Protein AF-A0A7C4N919-F1 (afdb_monomer_lite)

Radius of gyration: 18.96 Å; chains: 1; bounding box: 38×38×53 Å

Structure (mmCIF, N/CA/C/O backbone):
data_AF-A0A7C4N919-F1
#
_entry.id   AF-A0A7C4N919-F1
#
loop_
_atom_site.group_PDB
_atom_site.id
_atom_site.type_symbol
_atom_site.label_atom_id
_atom_site.label_alt_id
_atom_site.label_comp_id
_atom_site.label_asym_id
_atom_site.label_entity_id
_atom_site.label_seq_id
_atom_site.pdbx_PDB_ins_code
_atom_site.Cartn_x
_atom_site.Cartn_y
_atom_site.Cartn_z
_atom_site.occupancy
_atom_site.B_iso_or_equiv
_atom_site.auth_seq_id
_atom_site.auth_comp_id
_atom_site.auth_asym_id
_atom_site.auth_atom_id
_atom_site.pdbx_PDB_model_num
ATOM 1 N N . MET A 1 1 ? -21.838 -1.167 17.873 1.00 73.44 1 MET A N 1
ATOM 2 C CA . MET A 1 1 ? -20.651 -1.939 18.312 1.00 73.44 1 MET A CA 1
ATOM 3 C C . MET A 1 1 ? -20.702 -3.402 17.882 1.00 73.44 1 MET A C 1
ATOM 5 O O . MET A 1 1 ? -19.806 -3.805 17.159 1.00 73.44 1 MET A O 1
ATOM 9 N N . TYR A 1 2 ? -21.709 -4.205 18.263 1.00 83.06 2 TYR A N 1
ATOM 10 C CA . TYR A 1 2 ? -21.805 -5.602 17.783 1.00 83.06 2 TYR A CA 1
ATOM 11 C C . TYR A 1 2 ? -22.033 -5.708 16.268 1.00 83.06 2 TYR A C 1
ATOM 13 O O . TYR A 1 2 ? -21.411 -6.536 15.612 1.00 83.06 2 TYR A O 1
ATOM 21 N N . THR A 1 3 ? -22.864 -4.830 15.704 1.00 91.88 3 THR A N 1
ATOM 22 C CA . THR A 1 3 ? -23.072 -4.712 14.252 1.00 91.88 3 THR A CA 1
ATOM 23 C C . THR A 1 3 ? -21.795 -4.302 13.521 1.00 91.88 3 THR A C 1
ATOM 25 O O . THR A 1 3 ? -21.454 -4.911 12.516 1.00 91.88 3 THR A O 1
ATOM 28 N N . ASP A 1 4 ? -21.047 -3.336 14.064 1.00 87.81 4 ASP A N 1
ATOM 29 C CA . ASP A 1 4 ? -19.774 -2.876 13.488 1.00 87.81 4 ASP A CA 1
ATOM 30 C C . ASP A 1 4 ? -18.716 -3.987 13.514 1.00 87.81 4 ASP A C 1
ATOM 32 O O . ASP A 1 4 ? -17.976 -4.171 12.551 1.00 87.81 4 ASP A O 1
ATOM 36 N N . ALA A 1 5 ? -18.664 -4.757 14.608 1.00 88.38 5 ALA A N 1
ATOM 37 C CA . ALA A 1 5 ? -17.774 -5.905 14.734 1.00 88.38 5 ALA A CA 1
ATOM 38 C C . ALA A 1 5 ? -18.130 -7.000 13.720 1.00 88.38 5 ALA A C 1
ATOM 40 O O . ALA A 1 5 ? -17.245 -7.498 13.029 1.00 88.38 5 ALA A O 1
ATOM 41 N N . LEU A 1 6 ? -19.421 -7.322 13.581 1.00 94.62 6 LEU A N 1
ATOM 42 C CA . LEU A 1 6 ? -19.905 -8.282 12.592 1.00 94.62 6 LEU A CA 1
ATOM 43 C C . LEU A 1 6 ? -19.579 -7.830 11.163 1.00 94.62 6 LEU A C 1
ATOM 45 O O . LEU A 1 6 ? -19.036 -8.612 10.385 1.00 94.62 6 LEU A O 1
ATOM 49 N N . GLN A 1 7 ? -19.859 -6.567 10.830 1.00 95.00 7 GLN A N 1
ATOM 50 C CA . GLN A 1 7 ? -19.549 -5.994 9.522 1.00 95.00 7 GLN A CA 1
ATOM 51 C C . GLN A 1 7 ? -18.047 -6.067 9.232 1.00 95.00 7 GLN A C 1
ATOM 53 O O . GLN A 1 7 ? -17.654 -6.537 8.167 1.00 95.00 7 GLN A O 1
ATOM 58 N N . GLY A 1 8 ? -17.206 -5.671 10.192 1.00 93.06 8 GLY A N 1
ATOM 59 C CA . GLY A 1 8 ? -15.755 -5.778 10.069 1.00 93.06 8 GLY A CA 1
ATOM 60 C C . GLY A 1 8 ? -15.302 -7.220 9.832 1.00 93.06 8 GLY A C 1
ATOM 61 O O . GLY A 1 8 ? -14.521 -7.473 8.919 1.00 93.06 8 GLY A O 1
ATOM 62 N N . SER A 1 9 ? -15.827 -8.189 10.585 1.00 94.44 9 SER A N 1
ATOM 63 C CA . SER A 1 9 ? -15.498 -9.604 10.383 1.00 94.44 9 SER A CA 1
ATOM 64 C C . SER A 1 9 ? -15.896 -10.106 8.994 1.00 94.44 9 SER A C 1
ATOM 66 O O . SER A 1 9 ? -15.083 -10.748 8.332 1.00 94.44 9 SER A O 1
ATOM 68 N N . ILE A 1 10 ? -17.102 -9.781 8.519 1.00 96.75 10 ILE A N 1
ATOM 69 C CA . ILE A 1 10 ? -17.558 -10.157 7.172 1.00 96.75 10 ILE A CA 1
ATOM 70 C C . ILE A 1 10 ? -16.635 -9.556 6.108 1.00 96.75 10 ILE A C 1
ATOM 72 O O . ILE A 1 10 ? -16.207 -10.268 5.203 1.00 96.75 10 ILE A O 1
ATOM 76 N N . MET A 1 11 ? -16.282 -8.274 6.240 1.00 96.75 11 MET A N 1
ATOM 77 C CA . MET A 1 11 ? -15.350 -7.608 5.327 1.00 96.75 11 MET A CA 1
ATOM 78 C C . MET A 1 11 ? -13.985 -8.301 5.313 1.00 96.75 11 MET A C 1
ATOM 80 O O . MET A 1 11 ? -13.460 -8.585 4.242 1.00 96.75 11 MET A O 1
ATOM 84 N N . PHE A 1 12 ? -13.438 -8.632 6.484 1.00 96.75 12 PHE A N 1
ATOM 85 C CA . PHE A 1 12 ? -12.151 -9.314 6.597 1.00 96.75 12 PHE A CA 1
ATOM 86 C C . PHE A 1 12 ? -12.150 -10.664 5.872 1.00 96.75 12 PHE A C 1
ATOM 88 O O . PHE A 1 12 ? -11.257 -10.935 5.071 1.00 96.75 12 PHE A O 1
ATOM 95 N N . PHE A 1 13 ? -13.163 -11.502 6.116 1.00 97.31 13 PHE A N 1
ATOM 96 C CA . PHE A 1 13 ? -13.276 -12.792 5.436 1.00 97.31 13 PHE A CA 1
ATOM 97 C C . PHE A 1 13 ? -13.532 -12.632 3.937 1.00 97.31 13 PHE A C 1
ATOM 99 O O . PHE A 1 13 ? -12.972 -13.390 3.151 1.00 97.31 13 PHE A O 1
ATOM 106 N N . GLY A 1 14 ? -14.311 -11.626 3.533 1.00 96.88 14 GLY A N 1
ATOM 107 C CA . GLY A 1 14 ? -14.513 -11.286 2.127 1.00 96.88 14 GLY A CA 1
ATOM 108 C C . GLY A 1 14 ? -13.195 -10.972 1.418 1.00 96.88 14 GLY A C 1
ATOM 109 O O . GLY A 1 14 ? -12.907 -11.564 0.379 1.00 96.88 14 GLY A O 1
ATOM 110 N N . MET A 1 15 ? -12.356 -10.118 2.013 1.00 97.25 15 MET A N 1
ATOM 111 C CA . MET A 1 15 ? -11.035 -9.794 1.463 1.00 97.25 15 MET A CA 1
ATOM 112 C C . MET A 1 15 ? -10.104 -11.007 1.456 1.00 97.25 15 MET A C 1
ATOM 114 O O . MET A 1 15 ? -9.432 -11.254 0.461 1.00 97.25 15 MET A O 1
ATOM 118 N N . LEU A 1 16 ? -10.106 -11.819 2.514 1.00 97.06 16 LEU A N 1
ATOM 119 C CA . LEU A 1 16 ? -9.300 -13.038 2.561 1.00 97.06 16 LEU A CA 1
ATOM 120 C C . LEU A 1 16 ? -9.683 -14.021 1.443 1.00 97.06 16 LEU A C 1
ATOM 122 O O . LEU A 1 16 ? -8.810 -14.549 0.754 1.00 97.06 16 LEU A O 1
ATOM 126 N N . ILE A 1 17 ? -10.983 -14.252 1.239 1.00 97.31 17 ILE A N 1
ATOM 127 C CA . ILE A 1 17 ? -11.488 -15.117 0.167 1.00 97.31 17 ILE A CA 1
ATOM 128 C C . ILE A 1 17 ? -11.110 -14.535 -1.196 1.00 97.31 17 ILE A C 1
ATOM 130 O O . ILE A 1 17 ? -10.632 -15.274 -2.057 1.00 97.31 17 ILE A O 1
ATOM 134 N N . LEU A 1 18 ? -11.276 -13.226 -1.397 1.00 96.56 18 LEU A N 1
ATOM 135 C CA . LEU A 1 18 ? -10.893 -12.553 -2.637 1.00 96.56 18 LEU A CA 1
ATOM 136 C C . LEU A 1 18 ? -9.399 -12.731 -2.935 1.00 96.56 18 LEU A C 1
ATOM 138 O O . LEU A 1 18 ? -9.044 -13.114 -4.048 1.00 96.56 18 LEU A O 1
ATOM 142 N N . LEU A 1 19 ? -8.531 -12.526 -1.944 1.00 96.25 19 LEU A N 1
ATOM 143 C CA . LEU A 1 19 ? -7.085 -12.681 -2.089 1.00 96.25 19 LEU A CA 1
ATOM 144 C C . LEU A 1 19 ? -6.711 -14.112 -2.496 1.00 96.25 19 LEU A C 1
ATOM 146 O O . LEU A 1 19 ? -5.997 -14.324 -3.477 1.00 96.25 19 LEU A O 1
ATOM 150 N N . VAL A 1 20 ? -7.227 -15.102 -1.762 1.00 96.75 20 VAL A N 1
ATOM 151 C CA . VAL A 1 20 ? -6.940 -16.521 -2.014 1.00 96.75 20 VAL A CA 1
ATOM 152 C C . VAL A 1 20 ? -7.457 -16.939 -3.387 1.00 96.75 20 VAL A C 1
ATOM 154 O O . VAL A 1 20 ? -6.718 -17.528 -4.173 1.00 96.75 20 VAL A O 1
ATOM 157 N N . THR A 1 21 ? -8.711 -16.617 -3.706 1.00 96.69 21 THR A N 1
ATOM 158 C CA . THR A 1 21 ? -9.315 -16.993 -4.991 1.00 96.69 21 THR A CA 1
ATOM 159 C C . THR A 1 21 ? -8.629 -16.318 -6.172 1.00 96.69 21 THR A C 1
ATOM 161 O O . THR A 1 21 ? -8.465 -16.961 -7.209 1.00 96.69 21 THR A O 1
ATOM 164 N N . SER A 1 22 ? -8.174 -15.073 -6.018 1.00 95.44 22 SER A N 1
ATOM 165 C CA . SER A 1 22 ? -7.409 -14.371 -7.049 1.00 95.44 22 SER A CA 1
ATOM 166 C C . SER A 1 22 ? -6.116 -15.112 -7.349 1.00 95.44 22 SER A C 1
ATOM 168 O O . SER A 1 22 ? -5.915 -15.511 -8.493 1.00 95.44 22 SER A O 1
ATOM 170 N N . TYR A 1 23 ? -5.305 -15.418 -6.329 1.00 95.88 23 TYR A N 1
ATOM 171 C CA . TYR A 1 23 ? -4.069 -16.180 -6.525 1.00 95.88 23 TYR A CA 1
ATOM 172 C C . TYR A 1 23 ? -4.308 -17.571 -7.105 1.00 95.88 23 TYR A C 1
ATOM 174 O O . TYR A 1 23 ? -3.557 -17.989 -7.979 1.00 95.88 23 TYR A O 1
ATOM 182 N N . VAL A 1 24 ? -5.353 -18.281 -6.673 1.00 95.69 24 VAL A N 1
ATOM 183 C CA . VAL A 1 24 ? -5.699 -19.590 -7.247 1.00 95.69 24 VAL A CA 1
ATOM 184 C C . VAL A 1 24 ? -6.013 -19.466 -8.741 1.00 95.69 24 VAL A C 1
ATOM 186 O O . VAL A 1 24 ? -5.513 -20.263 -9.532 1.00 95.69 24 VAL A O 1
ATOM 189 N N . LYS A 1 25 ? -6.781 -18.449 -9.152 1.00 93.75 25 LYS A N 1
ATOM 190 C CA . LYS A 1 25 ? -7.149 -18.233 -10.562 1.00 93.75 25 LYS A CA 1
ATOM 191 C C . LYS A 1 25 ? -5.960 -17.901 -11.461 1.00 93.75 25 LYS A C 1
ATOM 193 O O . LYS A 1 25 ? -5.973 -18.292 -12.623 1.00 93.75 25 LYS A O 1
ATOM 198 N N . VAL A 1 26 ? -4.944 -17.212 -10.942 1.00 91.81 26 VAL A N 1
ATOM 199 C CA . VAL A 1 26 ? -3.734 -16.849 -11.705 1.00 91.81 26 VAL A CA 1
ATOM 200 C C . VAL A 1 26 ? -2.586 -17.859 -11.552 1.00 91.81 26 VAL A C 1
ATOM 202 O O . VAL A 1 26 ? -1.470 -17.603 -11.995 1.00 91.81 26 VAL A O 1
ATOM 205 N N . GLY A 1 27 ? -2.851 -19.027 -10.955 1.00 92.00 27 GLY A N 1
ATOM 206 C CA . GLY A 1 27 ? -1.904 -20.145 -10.889 1.00 92.00 27 GLY A CA 1
ATOM 207 C C . GLY A 1 27 ? -0.962 -20.142 -9.682 1.00 92.00 27 GLY A C 1
ATOM 208 O O . GLY A 1 27 ? 0.027 -20.876 -9.693 1.00 92.00 27 GLY A O 1
ATOM 209 N N . GLY A 1 28 ? -1.234 -19.334 -8.655 1.00 93.62 28 GLY A N 1
ATOM 210 C CA . GLY A 1 28 ? -0.463 -19.227 -7.413 1.00 93.62 28 GLY A CA 1
ATOM 211 C C . GLY A 1 28 ? 0.324 -17.920 -7.269 1.00 93.62 28 GLY A C 1
ATOM 212 O O . GLY A 1 28 ? 0.375 -17.091 -8.168 1.00 93.62 28 GLY A O 1
ATOM 213 N N . ILE A 1 29 ? 0.957 -17.720 -6.108 1.00 93.44 29 ILE A N 1
ATOM 214 C CA . ILE A 1 29 ? 1.670 -16.468 -5.787 1.00 93.44 29 ILE A CA 1
ATOM 215 C C . ILE A 1 29 ? 2.899 -16.282 -6.688 1.00 93.44 29 ILE A C 1
ATOM 217 O O . ILE A 1 29 ? 3.083 -15.217 -7.268 1.00 93.44 29 ILE A O 1
ATOM 221 N N . SER A 1 30 ? 3.750 -17.303 -6.817 1.00 93.25 30 SER A N 1
ATOM 222 C CA . SER A 1 30 ? 5.014 -17.179 -7.559 1.00 93.25 30 SER A CA 1
ATOM 223 C C . SER A 1 30 ? 4.795 -16.990 -9.064 1.00 93.25 30 SER A C 1
ATOM 225 O O . SER A 1 30 ? 5.377 -16.088 -9.662 1.00 93.25 30 SER A O 1
ATOM 227 N N . SER A 1 31 ? 3.917 -17.795 -9.661 1.00 93.44 31 SER A N 1
ATOM 228 C CA . SER A 1 31 ? 3.538 -17.708 -11.076 1.00 93.44 31 SER A CA 1
ATOM 229 C C . SER A 1 31 ? 2.877 -16.370 -11.408 1.00 93.44 31 SER A C 1
ATOM 231 O O . SER A 1 31 ? 3.263 -15.757 -12.398 1.00 93.44 31 SER A O 1
ATOM 233 N N . ALA A 1 32 ? 1.976 -15.870 -10.555 1.00 92.31 32 ALA A N 1
ATOM 234 C CA . ALA A 1 32 ? 1.339 -14.566 -10.737 1.00 92.31 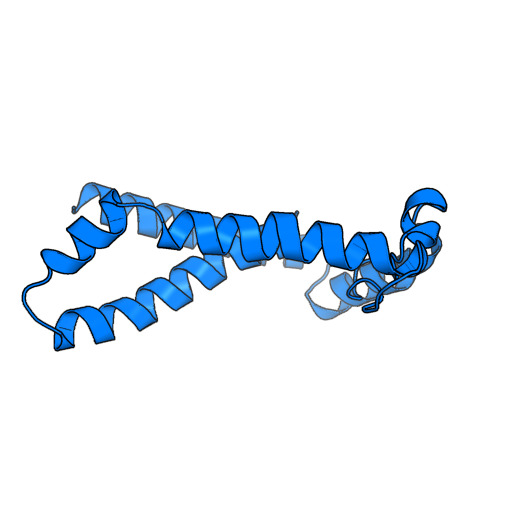32 ALA A CA 1
ATOM 235 C C . ALA A 1 32 ? 2.353 -13.420 -10.812 1.00 92.31 32 ALA A C 1
ATOM 237 O O . ALA A 1 32 ? 2.346 -12.642 -11.762 1.00 92.31 32 ALA A O 1
ATOM 238 N N . HIS A 1 33 ? 3.254 -13.325 -9.828 1.00 92.44 33 HIS A N 1
ATOM 239 C CA . HIS A 1 33 ? 4.236 -12.237 -9.788 1.00 92.44 33 HIS A CA 1
ATOM 240 C C . HIS A 1 33 ? 5.291 -12.377 -10.883 1.00 92.44 33 HIS A C 1
ATOM 242 O O . HIS A 1 33 ? 5.781 -11.370 -11.395 1.00 92.44 33 HIS A O 1
ATOM 248 N N . ARG A 1 34 ? 5.629 -13.610 -11.276 1.00 93.94 34 ARG A N 1
ATOM 249 C CA . ARG A 1 34 ? 6.508 -13.848 -12.418 1.00 93.94 34 ARG A CA 1
ATOM 250 C C . ARG A 1 34 ? 5.853 -13.375 -13.716 1.00 93.94 34 ARG A C 1
ATOM 252 O O . ARG A 1 34 ? 6.477 -12.604 -14.434 1.00 93.94 34 ARG A O 1
ATOM 259 N N . ALA A 1 35 ? 4.598 -13.748 -13.960 1.00 92.62 35 ALA A N 1
ATOM 260 C CA . ALA A 1 35 ? 3.845 -13.289 -15.124 1.00 92.62 35 ALA A CA 1
ATOM 261 C C . ALA A 1 35 ? 3.731 -11.754 -15.156 1.00 92.62 35 ALA A C 1
ATOM 263 O O . ALA A 1 35 ? 3.993 -11.142 -16.183 1.00 92.62 35 ALA A O 1
ATOM 264 N N . LEU A 1 36 ? 3.442 -11.114 -14.016 1.00 91.62 36 LEU A N 1
ATOM 265 C CA . LEU A 1 36 ? 3.433 -9.648 -13.887 1.00 91.62 36 LEU A CA 1
ATOM 266 C C . LEU A 1 36 ? 4.797 -9.006 -14.179 1.00 91.62 36 LEU A C 1
ATOM 268 O O . LEU A 1 36 ? 4.857 -7.924 -14.760 1.00 91.62 36 LEU A O 1
ATOM 272 N N . THR A 1 37 ? 5.892 -9.656 -13.780 1.00 92.81 37 THR A N 1
ATOM 273 C CA . THR A 1 37 ? 7.254 -9.172 -14.053 1.00 92.81 37 THR A CA 1
ATOM 274 C C . THR A 1 37 ? 7.587 -9.282 -15.540 1.00 92.81 37 THR A C 1
ATOM 276 O O . THR A 1 37 ? 8.149 -8.351 -16.104 1.00 92.81 37 THR A O 1
ATOM 279 N N . GLU A 1 38 ? 7.187 -10.376 -16.191 1.00 94.12 38 GLU A N 1
ATOM 280 C CA . GLU A 1 38 ? 7.374 -10.596 -17.633 1.00 94.12 38 GLU A CA 1
ATOM 281 C C . GLU A 1 38 ? 6.528 -9.631 -18.492 1.00 94.12 38 GLU A C 1
ATOM 283 O O . GLU A 1 38 ? 6.839 -9.396 -19.655 1.00 94.12 38 GLU A O 1
ATOM 288 N N . MET A 1 39 ? 5.499 -8.999 -17.916 1.00 91.38 39 MET A N 1
ATOM 289 C CA . MET A 1 39 ? 4.690 -7.955 -18.560 1.00 91.38 39 MET A CA 1
ATOM 290 C C . MET A 1 39 ? 5.292 -6.540 -18.451 1.00 91.38 39 MET A C 1
ATOM 292 O O . MET A 1 39 ? 4.598 -5.560 -18.739 1.00 91.38 39 MET A O 1
ATOM 296 N N . SER A 1 40 ? 6.556 -6.391 -18.035 1.00 88.94 40 SER A N 1
ATOM 297 C CA . SER A 1 40 ? 7.227 -5.082 -17.943 1.00 88.94 40 SER A CA 1
ATOM 298 C C . SER A 1 40 ? 7.219 -4.310 -19.261 1.00 88.94 40 SER A C 1
ATOM 300 O O . SER A 1 40 ? 7.071 -3.089 -19.258 1.00 88.94 40 SER A O 1
ATOM 302 N N . ASP A 1 41 ? 7.318 -5.019 -20.382 1.00 89.31 41 ASP A N 1
ATOM 303 C CA . ASP A 1 41 ? 7.412 -4.419 -21.716 1.00 89.31 41 ASP A CA 1
ATOM 304 C C . ASP A 1 41 ? 6.054 -3.917 -22.233 1.00 89.31 41 ASP A C 1
ATOM 306 O O . ASP A 1 41 ? 5.990 -3.155 -23.194 1.00 89.31 41 ASP A O 1
ATOM 310 N N . LEU A 1 42 ? 4.957 -4.299 -21.567 1.00 92.38 42 LEU A N 1
ATOM 311 C CA . LEU A 1 42 ? 3.602 -3.823 -21.863 1.00 92.38 42 LEU A CA 1
ATOM 312 C C . LEU A 1 42 ? 3.272 -2.495 -21.167 1.00 92.38 42 LEU A C 1
ATOM 314 O O . LEU A 1 42 ? 2.149 -2.001 -21.280 1.00 92.38 42 LEU A O 1
ATOM 318 N N . VAL A 1 43 ? 4.219 -1.910 -20.428 1.00 91.75 43 VAL A N 1
ATOM 319 C CA . VAL A 1 43 ? 4.033 -0.601 -19.797 1.00 91.75 43 VAL A CA 1
ATOM 320 C C . VAL A 1 43 ? 3.894 0.473 -20.885 1.00 91.75 43 VAL A C 1
ATOM 322 O O . VAL A 1 43 ? 4.798 0.633 -21.707 1.00 91.75 43 VAL A O 1
ATOM 325 N N . PRO A 1 44 ? 2.803 1.265 -20.886 1.00 94.06 44 PRO A N 1
ATOM 326 C CA . PRO A 1 44 ? 2.627 2.349 -21.842 1.00 94.06 44 PRO A CA 1
ATOM 327 C C . PRO A 1 44 ? 3.810 3.332 -21.828 1.00 94.06 44 PRO A C 1
ATOM 329 O O . PRO A 1 44 ? 4.236 3.748 -20.743 1.00 94.06 44 PRO A O 1
ATOM 332 N N . PRO A 1 45 ? 4.302 3.792 -22.996 1.00 92.38 45 PRO A N 1
ATOM 333 C CA . PRO A 1 45 ? 5.450 4.700 -23.068 1.00 92.38 45 PRO A CA 1
ATOM 334 C C . PRO A 1 45 ? 5.277 5.989 -22.255 1.00 92.38 45 PRO A C 1
ATOM 336 O O . PRO A 1 45 ? 6.239 6.499 -21.687 1.00 92.38 45 PRO A O 1
ATOM 339 N N . SER A 1 46 ? 4.045 6.494 -22.146 1.00 92.62 46 SER A N 1
ATOM 340 C CA . SER A 1 46 ? 3.714 7.668 -21.331 1.00 92.62 46 SER A CA 1
ATOM 341 C C . SER A 1 46 ? 3.973 7.449 -19.838 1.00 92.62 46 SER A C 1
ATOM 343 O O . SER A 1 46 ? 4.453 8.357 -19.164 1.00 92.62 46 SER A O 1
ATOM 345 N N . LEU A 1 47 ? 3.694 6.247 -19.323 1.00 92.00 47 LEU A N 1
ATOM 346 C CA . LEU A 1 47 ? 3.947 5.878 -17.930 1.00 92.00 47 LEU A CA 1
ATOM 347 C C . LEU A 1 47 ? 5.430 5.577 -17.698 1.00 92.00 47 LEU A C 1
ATOM 349 O O . LEU A 1 47 ? 5.993 5.998 -16.686 1.00 92.00 47 LEU A O 1
ATOM 353 N N . ALA A 1 48 ? 6.084 4.908 -18.649 1.00 92.12 48 ALA A N 1
ATOM 354 C CA . ALA A 1 48 ? 7.526 4.679 -18.598 1.00 92.12 48 ALA A CA 1
ATOM 355 C C . ALA A 1 48 ? 8.305 6.008 -18.540 1.00 92.12 48 ALA A C 1
ATOM 357 O O . ALA A 1 48 ? 9.205 6.160 -17.713 1.00 92.12 48 ALA A O 1
ATOM 358 N N . ALA A 1 49 ? 7.899 7.006 -19.335 1.00 92.81 49 ALA A N 1
ATOM 359 C CA . ALA A 1 49 ? 8.528 8.328 -19.375 1.00 92.81 49 ALA A CA 1
ATOM 360 C C . ALA A 1 49 ? 8.502 9.068 -18.025 1.00 92.81 49 ALA A C 1
ATOM 362 O O . ALA A 1 49 ? 9.429 9.817 -17.720 1.00 92.81 49 ALA A O 1
ATOM 363 N N . ILE A 1 50 ? 7.473 8.838 -17.201 1.00 94.38 50 ILE A N 1
ATOM 364 C CA . ILE A 1 50 ? 7.334 9.471 -15.880 1.00 94.38 50 ILE A CA 1
ATOM 365 C C . ILE A 1 50 ? 7.901 8.630 -14.725 1.00 94.38 50 ILE A C 1
ATOM 367 O O . ILE A 1 50 ? 7.735 9.003 -13.562 1.00 94.38 50 ILE A O 1
ATOM 371 N N . GLY A 1 51 ? 8.568 7.508 -15.020 1.00 92.44 51 GLY A N 1
ATOM 372 C CA . GLY A 1 51 ? 9.287 6.708 -14.023 1.00 92.44 51 GLY A CA 1
ATOM 373 C C . GLY A 1 51 ? 8.699 5.340 -13.690 1.00 92.44 51 GLY A C 1
ATOM 374 O O . GLY A 1 51 ? 9.128 4.742 -12.699 1.00 92.44 51 GLY A O 1
ATOM 375 N N . HIS A 1 52 ? 7.727 4.834 -14.457 1.00 94.38 52 HIS A N 1
ATOM 376 C CA . HIS A 1 52 ? 7.207 3.474 -14.278 1.00 94.38 52 HIS A CA 1
ATOM 377 C C . HIS A 1 52 ? 8.264 2.428 -14.669 1.00 94.38 52 HIS A C 1
ATOM 379 O O . HIS A 1 52 ? 8.839 2.509 -15.751 1.00 94.38 52 HIS A O 1
ATOM 385 N N . ARG A 1 53 ? 8.515 1.431 -13.805 1.00 92.19 53 ARG A N 1
ATOM 386 C CA . ARG A 1 53 ? 9.586 0.419 -13.984 1.00 92.19 53 ARG A CA 1
ATOM 387 C C . ARG A 1 53 ? 9.086 -1.023 -14.138 1.00 92.19 53 ARG A C 1
ATOM 389 O O . ARG A 1 53 ? 9.870 -1.958 -14.037 1.00 92.19 53 ARG A O 1
ATOM 396 N N . GLY A 1 54 ? 7.787 -1.198 -14.357 1.00 91.38 54 GLY A N 1
ATOM 397 C CA . GLY A 1 54 ? 7.122 -2.502 -14.396 1.00 91.38 54 GLY A CA 1
ATOM 398 C C . GLY A 1 54 ? 6.168 -2.674 -13.218 1.00 91.38 54 GLY A C 1
ATOM 399 O O . GLY A 1 54 ? 6.193 -1.897 -12.269 1.00 91.38 54 GLY A O 1
ATOM 400 N N . TRP A 1 55 ? 5.300 -3.678 -13.295 1.00 90.06 55 TRP A N 1
ATOM 401 C CA . TRP A 1 55 ? 4.190 -3.865 -12.351 1.00 90.06 55 TRP A CA 1
ATOM 402 C C . TRP A 1 55 ? 4.627 -4.396 -10.982 1.00 90.06 55 TRP A C 1
ATOM 404 O O . TRP A 1 55 ? 3.909 -4.253 -9.998 1.00 90.06 55 TRP A O 1
ATOM 414 N N . THR A 1 56 ? 5.818 -4.991 -10.910 1.00 91.44 56 THR A N 1
ATOM 415 C CA . THR A 1 56 ? 6.410 -5.542 -9.682 1.00 91.44 56 THR A CA 1
ATOM 416 C C . THR A 1 56 ? 7.506 -4.655 -9.090 1.00 91.44 56 THR A C 1
ATOM 418 O O . THR A 1 56 ? 8.130 -5.024 -8.095 1.00 91.44 56 THR A O 1
ATOM 421 N N . ALA A 1 57 ? 7.738 -3.470 -9.665 1.00 91.50 57 ALA A N 1
ATOM 422 C CA . ALA A 1 57 ? 8.760 -2.533 -9.222 1.00 91.50 57 ALA A CA 1
ATOM 423 C C . ALA A 1 57 ? 8.143 -1.185 -8.841 1.00 91.50 57 ALA A C 1
ATOM 425 O O . ALA A 1 57 ? 7.292 -0.636 -9.537 1.00 91.50 57 ALA A O 1
ATOM 426 N N . THR A 1 58 ? 8.628 -0.597 -7.750 1.00 91.69 58 THR A N 1
ATOM 427 C CA . THR A 1 58 ? 8.269 0.780 -7.393 1.00 91.69 58 THR A CA 1
ATOM 428 C C . THR A 1 58 ? 8.770 1.758 -8.462 1.00 91.69 58 THR A C 1
ATOM 430 O O . THR A 1 58 ? 9.805 1.489 -9.079 1.00 91.69 58 THR A O 1
ATOM 433 N N . PRO A 1 59 ? 8.116 2.911 -8.695 1.00 93.81 59 PRO A N 1
ATOM 434 C CA . PRO A 1 59 ? 8.658 3.927 -9.596 1.00 93.81 59 PRO A CA 1
ATOM 435 C C . PRO A 1 59 ? 10.032 4.433 -9.151 1.00 93.81 59 PRO A C 1
ATOM 437 O O . PRO A 1 59 ? 10.406 4.302 -7.982 1.00 93.81 59 PRO A O 1
ATOM 440 N N . ALA A 1 60 ? 10.795 5.007 -10.079 1.00 92.38 60 ALA A N 1
ATOM 441 C CA . ALA A 1 60 ? 12.105 5.565 -9.760 1.00 92.38 60 ALA A CA 1
ATOM 442 C C . ALA A 1 60 ? 11.981 6.715 -8.743 1.00 92.38 60 ALA A C 1
ATOM 444 O O . ALA A 1 60 ? 11.256 7.680 -8.970 1.00 92.38 60 ALA A O 1
ATOM 445 N N . PHE A 1 61 ? 12.704 6.612 -7.626 1.00 94.12 61 PHE A N 1
ATOM 446 C CA . PHE A 1 61 ? 12.799 7.680 -6.633 1.00 94.12 61 PHE A CA 1
ATOM 447 C C . PHE A 1 61 ? 13.888 8.683 -7.024 1.00 94.12 61 PHE A C 1
ATOM 449 O O . PHE A 1 61 ? 14.992 8.286 -7.396 1.00 94.12 61 PHE A O 1
ATOM 456 N N . GLY A 1 62 ? 13.590 9.972 -6.889 1.00 93.56 62 GLY A N 1
ATOM 457 C CA . GLY A 1 62 ? 14.518 11.064 -7.159 1.00 93.56 62 GLY A CA 1
ATOM 458 C C . GLY A 1 62 ? 13.797 12.407 -7.206 1.00 93.56 62 GLY A C 1
ATOM 459 O O . GLY A 1 62 ? 12.610 12.496 -6.896 1.00 93.56 62 GLY A O 1
ATOM 460 N N . PHE A 1 63 ? 14.512 13.459 -7.591 1.00 93.62 63 PHE A N 1
ATOM 461 C CA . PHE A 1 63 ? 13.990 14.824 -7.673 1.00 93.62 63 PHE A CA 1
ATOM 462 C C . PHE A 1 63 ? 14.517 15.524 -8.929 1.00 93.62 63 PHE A C 1
ATOM 464 O O . PHE A 1 63 ? 15.587 15.179 -9.426 1.00 93.62 63 PHE A O 1
ATOM 471 N N . GLY A 1 64 ? 13.786 16.532 -9.413 1.00 91.50 64 GLY A N 1
ATOM 472 C CA . GLY A 1 64 ? 14.271 17.450 -10.452 1.00 91.50 64 GLY A CA 1
ATOM 473 C C . GLY A 1 64 ? 14.249 16.918 -11.890 1.00 91.50 64 GLY A C 1
ATOM 474 O O . GLY A 1 64 ? 14.801 17.567 -12.770 1.00 91.50 64 GLY A O 1
ATOM 475 N N . ASP A 1 65 ? 13.613 15.772 -12.144 1.00 93.38 65 ASP A N 1
ATOM 476 C CA . ASP A 1 65 ? 13.490 15.167 -13.476 1.00 93.38 65 ASP A CA 1
ATOM 477 C C . ASP A 1 65 ? 12.109 14.506 -13.628 1.00 93.38 65 ASP A C 1
ATOM 479 O O . ASP A 1 65 ? 11.573 13.946 -12.666 1.00 93.38 65 ASP A O 1
ATOM 483 N N . ILE A 1 66 ? 11.547 14.545 -14.842 1.00 92.06 66 ILE A N 1
ATOM 484 C CA . ILE A 1 66 ? 10.252 13.940 -15.183 1.00 92.06 66 ILE A CA 1
ATOM 485 C C . ILE A 1 66 ? 10.209 12.440 -14.869 1.00 92.06 66 ILE A C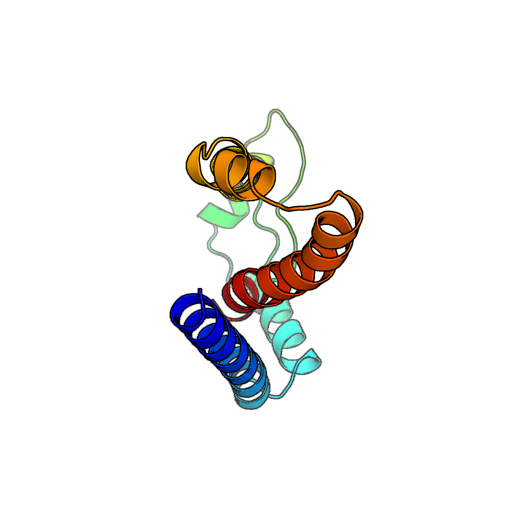 1
ATOM 487 O O . ILE A 1 66 ? 9.163 11.925 -14.477 1.00 92.06 66 ILE A O 1
ATOM 491 N N . ARG A 1 67 ? 11.358 11.758 -14.946 1.00 92.69 67 ARG A N 1
ATOM 492 C CA . ARG A 1 67 ? 11.512 10.324 -14.656 1.00 92.69 67 ARG A CA 1
ATOM 493 C C . ARG A 1 67 ? 11.227 9.949 -13.198 1.00 92.69 67 ARG A C 1
ATOM 495 O O . ARG A 1 67 ? 11.164 8.764 -12.891 1.00 92.69 67 ARG A O 1
ATOM 502 N N . TYR A 1 68 ? 11.067 10.925 -12.303 1.00 94.44 68 TYR A N 1
ATOM 503 C CA . TYR A 1 68 ? 10.718 10.703 -10.895 1.00 94.44 68 TYR A CA 1
ATOM 504 C C . TYR A 1 68 ? 9.285 11.127 -10.551 1.00 94.44 68 TYR A C 1
ATOM 506 O O . TYR A 1 68 ? 8.836 10.923 -9.420 1.00 94.44 68 TYR A O 1
ATOM 514 N N . ASN A 1 69 ? 8.545 11.708 -11.501 1.00 94.69 69 ASN A N 1
ATOM 515 C CA . ASN A 1 69 ? 7.220 12.269 -11.239 1.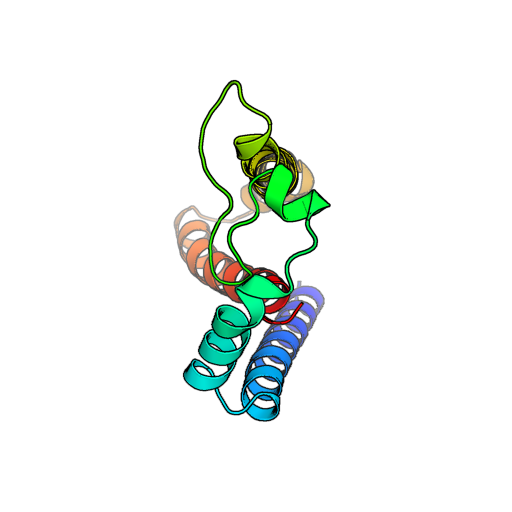00 94.69 69 ASN A CA 1
ATOM 516 C C . ASN A 1 69 ? 6.244 11.219 -10.710 1.00 94.69 69 ASN A C 1
ATOM 518 O O . ASN A 1 69 ? 5.495 11.502 -9.777 1.00 94.69 69 ASN A O 1
ATOM 522 N N . LEU A 1 70 ? 6.267 9.999 -11.254 1.00 94.44 70 LEU A N 1
ATOM 523 C CA . LEU A 1 70 ? 5.347 8.947 -10.830 1.00 94.44 70 LEU A CA 1
ATOM 524 C C . LEU A 1 70 ? 5.546 8.549 -9.363 1.00 94.44 70 LEU A C 1
ATOM 526 O O . LEU A 1 70 ? 4.567 8.268 -8.675 1.00 94.44 70 LEU A O 1
ATOM 530 N N . TRP A 1 71 ? 6.784 8.572 -8.860 1.00 95.31 71 TRP A N 1
ATOM 531 C CA . TRP A 1 71 ? 7.041 8.321 -7.443 1.00 95.31 71 TRP A CA 1
ATOM 532 C C . TRP A 1 71 ? 6.345 9.375 -6.583 1.00 95.31 71 TRP A C 1
ATOM 534 O O . TRP A 1 71 ? 5.589 9.033 -5.675 1.00 95.31 71 TRP A O 1
ATOM 544 N N . TRP A 1 72 ? 6.517 10.658 -6.912 1.00 94.06 72 TRP A N 1
ATOM 545 C CA . TRP A 1 72 ? 5.885 11.741 -6.160 1.00 94.06 72 TRP A CA 1
ATOM 546 C C . TRP A 1 72 ? 4.372 11.709 -6.266 1.00 94.06 72 TRP A C 1
ATOM 548 O O . TRP A 1 72 ? 3.710 11.897 -5.250 1.00 94.06 72 TRP A O 1
ATOM 558 N N . ILE A 1 73 ? 3.816 11.402 -7.437 1.00 93.12 73 ILE A N 1
ATOM 559 C CA . ILE A 1 73 ? 2.371 11.235 -7.603 1.00 93.12 73 ILE A CA 1
ATOM 560 C C . ILE A 1 73 ? 1.873 10.141 -6.655 1.00 93.12 73 ILE A C 1
ATOM 562 O O . ILE A 1 73 ? 1.016 10.419 -5.820 1.00 93.12 73 ILE A O 1
ATOM 566 N N . LEU A 1 74 ? 2.440 8.932 -6.695 1.00 92.31 74 LEU A N 1
ATOM 567 C CA . LEU A 1 74 ? 1.968 7.827 -5.855 1.00 92.31 74 LEU A CA 1
ATOM 568 C C . LEU A 1 74 ? 2.140 8.114 -4.360 1.00 92.31 74 LEU A C 1
ATOM 570 O O . LEU A 1 74 ? 1.196 7.975 -3.583 1.00 92.31 74 LEU A O 1
ATOM 574 N N . PHE A 1 75 ? 3.332 8.530 -3.935 1.00 93.31 75 PHE A N 1
ATOM 575 C CA . PHE A 1 75 ? 3.624 8.673 -2.512 1.00 93.31 75 PHE A CA 1
ATOM 576 C C . PHE A 1 75 ? 2.968 9.909 -1.897 1.00 93.31 75 PHE A C 1
ATOM 578 O O . PHE A 1 75 ? 2.467 9.824 -0.779 1.00 93.31 75 PHE A O 1
ATOM 585 N N . SER A 1 76 ? 2.907 11.041 -2.602 1.00 92.44 76 SER A N 1
ATOM 586 C CA . SER A 1 76 ? 2.273 12.242 -2.043 1.00 92.44 76 SER A CA 1
ATOM 587 C C . SER A 1 76 ? 0.748 12.164 -2.047 1.00 92.44 76 SER A C 1
ATOM 589 O O . SER A 1 76 ? 0.119 12.590 -1.080 1.00 92.44 76 SER A O 1
ATOM 591 N N . THR A 1 77 ? 0.144 11.582 -3.086 1.00 89.81 77 THR A N 1
ATOM 592 C CA . THR A 1 77 ? -1.320 11.572 -3.211 1.00 89.81 77 THR A CA 1
ATOM 593 C C . THR A 1 77 ? -1.954 10.355 -2.547 1.00 89.81 77 THR A C 1
ATOM 595 O O . THR A 1 77 ? -2.917 10.509 -1.801 1.00 89.81 77 THR A O 1
ATOM 598 N N . VAL A 1 78 ? -1.404 9.154 -2.751 1.00 87.94 78 VAL A N 1
ATOM 599 C CA . VAL A 1 78 ? -1.991 7.917 -2.220 1.00 87.94 78 VAL A CA 1
ATOM 600 C C . VAL A 1 78 ? -1.473 7.651 -0.814 1.00 87.94 78 VAL A C 1
ATOM 602 O O . VAL A 1 78 ? -2.259 7.576 0.124 1.00 87.94 78 VAL A O 1
ATOM 605 N N . VAL A 1 79 ? -0.153 7.548 -0.634 1.00 89.25 79 VAL A N 1
ATOM 606 C CA . VAL A 1 79 ? 0.418 7.131 0.660 1.00 89.25 79 VAL A CA 1
ATOM 607 C C . VAL A 1 79 ? 0.249 8.224 1.718 1.00 89.25 79 VAL A C 1
ATOM 609 O O . VAL A 1 79 ? -0.354 7.987 2.766 1.00 89.25 79 VAL A O 1
ATOM 612 N N . LEU A 1 80 ? 0.745 9.432 1.442 1.00 91.06 80 LEU A N 1
ATOM 613 C CA . LEU A 1 80 ? 0.644 10.558 2.369 1.00 91.06 80 LEU A CA 1
ATOM 614 C C . LEU A 1 80 ? -0.782 11.099 2.444 1.00 91.06 80 LEU A C 1
ATOM 616 O O . LEU A 1 80 ? -1.258 11.348 3.548 1.00 91.06 80 LEU A O 1
ATOM 620 N N . GLY A 1 81 ? -1.481 11.238 1.314 1.00 89.94 81 GLY A N 1
ATOM 621 C CA . GLY A 1 81 ? -2.857 11.739 1.301 1.00 89.94 81 GLY A CA 1
ATOM 622 C C . GLY A 1 81 ? -3.802 10.891 2.154 1.00 89.94 81 GLY A C 1
ATOM 623 O O . GLY A 1 81 ? -4.492 11.428 3.022 1.00 89.94 81 GLY A O 1
ATOM 624 N N . VAL A 1 82 ? -3.780 9.562 1.991 1.00 88.69 82 VAL A N 1
ATOM 625 C CA . VAL A 1 82 ? -4.589 8.660 2.828 1.00 88.69 82 VAL A CA 1
ATOM 626 C C . VAL A 1 82 ? -4.100 8.668 4.276 1.00 88.69 82 VAL A C 1
ATOM 628 O O . VAL A 1 82 ? -4.917 8.775 5.190 1.00 88.69 82 VAL A O 1
ATOM 631 N N . GLY A 1 83 ? -2.784 8.603 4.508 1.00 85.94 83 GLY A N 1
ATOM 632 C CA . GLY A 1 83 ? -2.214 8.593 5.858 1.00 85.94 83 GLY A CA 1
ATOM 633 C C . GLY A 1 83 ? -2.588 9.833 6.676 1.00 85.94 83 GLY A C 1
ATOM 634 O O . GLY A 1 83 ? -3.095 9.713 7.792 1.00 85.94 83 GLY A O 1
ATOM 635 N N . ILE A 1 84 ? -2.408 11.024 6.101 1.00 89.69 84 ILE A N 1
ATOM 636 C CA . ILE A 1 84 ? -2.802 12.297 6.718 1.00 89.69 84 ILE A CA 1
ATOM 637 C C . ILE A 1 84 ? -4.318 12.342 6.904 1.00 89.69 84 ILE A C 1
ATOM 639 O O . ILE A 1 84 ? -4.780 12.716 7.978 1.00 89.69 84 ILE A O 1
ATOM 643 N N . GLY A 1 85 ? -5.091 11.918 5.899 1.00 88.12 85 GLY A N 1
ATOM 644 C CA . GLY A 1 85 ? -6.549 11.888 5.971 1.00 88.12 85 GLY A CA 1
ATOM 645 C C . GLY A 1 85 ? -7.066 11.074 7.157 1.00 88.12 85 GLY A C 1
ATOM 646 O O . GLY A 1 85 ? -7.930 11.545 7.890 1.00 88.12 85 GLY A O 1
ATOM 647 N N . VAL A 1 86 ? -6.500 9.890 7.403 1.00 85.44 86 VAL A N 1
ATOM 648 C CA . VAL A 1 86 ? -6.876 9.041 8.546 1.00 85.44 86 VAL A CA 1
ATOM 649 C C . VAL A 1 86 ? -6.481 9.681 9.880 1.00 85.44 86 VAL A C 1
ATOM 651 O O . VAL A 1 86 ? -7.275 9.671 10.819 1.00 85.44 86 VAL A O 1
ATOM 654 N N . LEU A 1 87 ? -5.283 10.265 9.981 1.00 85.31 87 LEU A N 1
ATOM 655 C CA . LEU A 1 87 ? -4.814 10.905 11.218 1.00 85.31 87 LEU A CA 1
ATOM 656 C C . LEU A 1 87 ? -5.585 12.189 11.552 1.00 85.31 87 LEU A C 1
ATOM 658 O O . LEU A 1 87 ? -5.796 12.495 12.724 1.00 85.31 87 LEU A O 1
ATOM 662 N N . ALA A 1 88 ? -6.019 12.927 10.532 1.00 88.12 88 ALA A N 1
ATOM 663 C CA . ALA A 1 88 ? -6.730 14.189 10.687 1.00 88.12 88 ALA A CA 1
ATOM 664 C C . ALA A 1 88 ? -8.213 14.013 11.054 1.00 88.12 88 ALA A C 1
ATOM 666 O O . ALA A 1 88 ? -8.854 14.992 11.425 1.00 88.12 88 ALA A O 1
ATOM 667 N N . GLN A 1 89 ? -8.775 12.800 10.963 1.00 89.69 89 GLN A N 1
ATOM 668 C CA . GLN A 1 89 ? -10.195 12.548 11.223 1.00 89.69 89 GLN A CA 1
ATOM 669 C C . GLN A 1 89 ? -10.548 12.725 12.714 1.00 89.69 89 GLN A C 1
ATOM 671 O O . GLN A 1 89 ? -10.245 11.845 13.531 1.00 89.69 89 GLN A O 1
ATOM 676 N N . PRO A 1 90 ? -11.293 13.787 13.096 1.00 85.69 90 PRO A N 1
ATOM 677 C CA . PRO A 1 90 ? -11.598 14.056 14.504 1.00 85.69 90 PRO A CA 1
ATOM 678 C C . PRO A 1 90 ? -12.449 12.949 15.130 1.00 85.69 90 PRO A C 1
ATOM 680 O O . PRO A 1 90 ? -12.303 12.619 16.305 1.00 85.69 90 PRO A O 1
ATOM 683 N N . MET A 1 91 ? -13.310 12.319 14.325 1.00 84.25 91 MET A N 1
ATOM 684 C CA . MET A 1 91 ? -14.192 11.246 14.778 1.00 84.25 91 MET A CA 1
ATOM 685 C C . MET A 1 91 ? -13.414 10.016 15.272 1.00 84.25 91 MET A C 1
ATOM 687 O O . MET A 1 91 ? -13.838 9.369 16.229 1.00 84.25 91 MET A O 1
ATOM 691 N N . LEU A 1 92 ? -12.265 9.703 14.662 1.00 82.50 92 LEU A N 1
ATOM 692 C CA . LEU A 1 92 ? -11.403 8.607 15.108 1.00 82.50 92 LEU A CA 1
ATOM 693 C C . LEU A 1 92 ? -10.660 8.976 16.394 1.00 82.50 92 LEU A C 1
ATOM 695 O O . LEU A 1 92 ? -10.656 8.188 17.340 1.00 82.50 92 LEU A O 1
ATOM 699 N N . ALA A 1 93 ? -10.103 10.188 16.462 1.00 80.00 93 ALA A N 1
ATOM 700 C CA . ALA A 1 93 ? -9.415 10.679 17.654 1.00 80.00 93 ALA A CA 1
ATOM 701 C C . ALA A 1 93 ? -10.336 10.657 18.885 1.00 80.00 93 ALA A C 1
ATOM 703 O O . ALA A 1 93 ? -9.967 10.121 19.931 1.00 80.00 93 ALA A O 1
ATOM 704 N N . VAL A 1 94 ? -11.575 11.143 18.741 1.00 84.25 94 VAL A N 1
ATOM 705 C CA . VAL A 1 94 ? -12.576 11.112 19.817 1.00 84.25 94 VAL A CA 1
ATOM 706 C C . VAL A 1 94 ? -12.911 9.679 20.230 1.00 84.25 94 VAL A C 1
ATOM 708 O O . VAL A 1 94 ? -12.975 9.399 21.425 1.00 84.25 94 VAL A O 1
ATOM 711 N N . ARG A 1 95 ? -13.033 8.736 19.286 1.00 82.00 95 ARG A N 1
ATOM 712 C CA . ARG A 1 95 ? -13.241 7.315 19.618 1.00 82.00 95 ARG A CA 1
ATOM 713 C C . ARG A 1 95 ? -12.084 6.740 20.439 1.00 82.00 95 ARG A C 1
ATOM 715 O O . ARG A 1 95 ? -12.345 6.063 21.433 1.00 82.00 95 ARG A O 1
ATOM 722 N N . PHE A 1 96 ? -10.830 7.046 20.108 1.00 78.69 96 PHE A N 1
ATOM 723 C CA . PHE A 1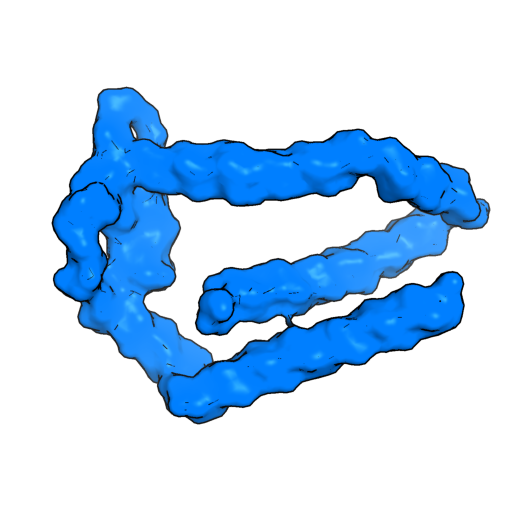 96 ? -9.680 6.574 20.892 1.00 78.69 96 PHE A CA 1
ATOM 724 C C . PHE A 1 96 ? -9.632 7.159 22.311 1.00 78.69 96 PHE A C 1
ATOM 726 O O . PHE A 1 96 ? -9.213 6.462 23.236 1.00 78.69 96 PHE A O 1
ATOM 733 N N . MET A 1 97 ? -10.130 8.383 22.512 1.00 81.44 97 MET A N 1
ATOM 734 C CA . MET A 1 97 ? -10.226 9.002 23.842 1.00 81.44 97 MET A CA 1
ATOM 735 C C . MET A 1 97 ? -11.271 8.342 24.757 1.00 81.44 97 MET A C 1
ATOM 737 O O . MET A 1 97 ? -11.182 8.474 25.974 1.00 81.44 97 MET A O 1
ATOM 741 N N . THR A 1 98 ? -12.234 7.593 24.207 1.00 84.44 98 THR A N 1
ATOM 742 C CA . THR A 1 98 ? -13.264 6.884 24.999 1.00 84.44 98 THR A CA 1
ATOM 743 C C . THR A 1 98 ? -12.820 5.512 25.524 1.00 84.44 98 THR A C 1
ATOM 745 O O . THR A 1 98 ? -13.573 4.834 26.228 1.00 84.44 98 THR A O 1
ATOM 748 N N . VAL A 1 99 ? -11.598 5.071 25.202 1.00 83.12 99 VAL A N 1
ATOM 749 C CA . VAL A 1 99 ? -11.084 3.759 25.617 1.00 83.12 99 VAL A CA 1
ATOM 750 C C . VAL A 1 99 ? -10.713 3.772 27.101 1.00 83.12 99 VAL A C 1
ATOM 752 O O . VAL A 1 99 ? -9.943 4.608 27.564 1.00 83.12 99 VAL A O 1
ATOM 755 N N . LYS A 1 100 ? -11.207 2.781 27.853 1.00 80.56 100 LYS A N 1
ATOM 756 C CA . LYS A 1 100 ? -11.089 2.719 29.323 1.00 80.56 100 LYS A CA 1
ATOM 757 C C . LYS A 1 100 ? -9.651 2.656 29.855 1.00 80.56 100 LYS A C 1
ATOM 759 O O . LYS A 1 100 ? -9.420 2.970 31.017 1.00 80.56 100 LYS A O 1
ATOM 764 N N . SER A 1 101 ? -8.688 2.180 29.061 1.00 89.25 101 SER A N 1
ATOM 765 C CA . SER A 1 101 ? -7.283 2.097 29.483 1.00 89.25 101 SER A CA 1
ATOM 766 C C . SER A 1 101 ? -6.305 2.044 28.310 1.00 89.25 101 SER A C 1
ATOM 768 O O . SER A 1 101 ? -6.581 1.434 27.274 1.00 89.25 101 SER A O 1
ATOM 770 N N . ARG A 1 102 ? -5.090 2.570 28.524 1.00 84.38 102 ARG A N 1
ATOM 771 C CA . ARG A 1 102 ? -3.970 2.467 27.568 1.00 84.38 102 ARG A CA 1
ATOM 772 C C . ARG A 1 102 ? -3.625 1.014 27.210 1.00 84.38 102 ARG A C 1
ATOM 774 O O . ARG A 1 102 ? -3.263 0.725 26.076 1.00 84.38 102 ARG A O 1
ATOM 781 N N . LYS A 1 103 ? -3.788 0.076 28.152 1.00 87.38 103 LYS A N 1
ATOM 782 C CA . LYS A 1 103 ? -3.545 -1.360 27.925 1.00 87.38 103 LYS A CA 1
ATOM 783 C C . LYS A 1 103 ? -4.502 -1.958 26.889 1.00 87.38 103 LYS A C 1
ATOM 785 O O . LYS A 1 103 ? -4.077 -2.760 26.063 1.00 87.38 103 LYS A O 1
ATOM 790 N N . GLN A 1 104 ? -5.783 -1.588 26.938 1.00 84.19 104 GLN A N 1
ATOM 791 C CA . GLN A 1 104 ? -6.771 -2.042 25.954 1.00 84.19 104 GLN A CA 1
ATOM 792 C C . GLN A 1 104 ? -6.508 -1.421 24.582 1.00 84.19 104 GLN A C 1
ATOM 794 O O . GLN A 1 104 ? -6.566 -2.138 23.587 1.00 84.19 104 GLN A O 1
ATOM 799 N N . LEU A 1 105 ? -6.131 -0.138 24.545 1.00 85.69 105 LEU A N 1
ATOM 800 C CA . LEU A 1 105 ? -5.733 0.533 23.310 1.00 85.69 105 LEU A CA 1
ATOM 801 C C . LEU A 1 105 ? -4.547 -0.181 22.643 1.00 85.69 105 LEU A C 1
ATOM 803 O O . LEU A 1 105 ? -4.658 -0.585 21.492 1.00 85.69 105 LEU A O 1
ATOM 807 N N . ASN A 1 106 ? -3.463 -0.450 23.381 1.00 88.00 106 ASN A N 1
ATOM 808 C CA . ASN A 1 106 ? -2.284 -1.134 22.833 1.00 88.00 106 ASN A CA 1
ATOM 809 C C . ASN A 1 106 ? -2.597 -2.541 22.296 1.00 88.00 106 ASN A C 1
ATOM 811 O O . ASN A 1 106 ? -2.038 -2.950 21.284 1.00 88.00 106 ASN A O 1
ATOM 815 N N . ARG A 1 107 ? -3.511 -3.282 22.938 1.00 87.94 107 ARG A N 1
ATOM 816 C CA . ARG A 1 107 ? -3.969 -4.586 22.424 1.00 87.94 107 ARG A CA 1
ATOM 817 C C . ARG A 1 107 ? -4.780 -4.447 21.134 1.00 87.94 107 ARG A C 1
ATOM 819 O O . ARG A 1 107 ? -4.633 -5.271 20.237 1.00 87.94 107 ARG A O 1
ATOM 826 N N . ALA A 1 108 ? -5.616 -3.416 21.038 1.00 87.19 108 ALA A N 1
ATOM 827 C CA . ALA A 1 108 ? -6.435 -3.162 19.857 1.00 87.19 108 ALA A CA 1
ATOM 828 C C . ALA A 1 108 ? -5.599 -2.729 18.641 1.00 87.19 108 ALA A C 1
ATOM 830 O O . ALA A 1 108 ? -5.947 -3.092 17.521 1.00 87.19 108 ALA A O 1
ATOM 831 N N . VAL A 1 109 ? -4.479 -2.022 18.849 1.00 89.50 109 VAL A N 1
ATOM 832 C CA . VAL A 1 109 ? -3.575 -1.585 17.767 1.00 89.50 109 VAL A CA 1
ATOM 833 C C . VAL A 1 109 ? -3.087 -2.764 16.922 1.00 89.50 109 VAL A C 1
ATOM 835 O O . VAL A 1 109 ? -3.108 -2.675 15.699 1.00 89.50 109 VAL A O 1
ATOM 838 N N . GLY A 1 110 ? -2.711 -3.887 17.543 1.00 90.75 110 GLY A N 1
ATOM 839 C CA . GLY A 1 110 ? -2.248 -5.068 16.804 1.00 90.75 110 GLY A CA 1
ATOM 840 C C . GLY A 1 110 ? -3.326 -5.660 15.889 1.00 90.75 110 GLY A C 1
ATOM 841 O O . GLY A 1 110 ? -3.074 -5.923 14.715 1.00 90.75 110 GLY A O 1
ATOM 842 N N . ILE A 1 111 ? -4.549 -5.805 16.408 1.00 91.00 111 ILE A N 1
ATOM 843 C CA . ILE A 1 111 ? -5.695 -6.311 15.634 1.00 91.00 111 ILE A CA 1
ATOM 844 C C . ILE A 1 111 ? -6.058 -5.329 14.513 1.00 91.00 111 ILE A C 1
ATOM 846 O O . ILE A 1 111 ? -6.282 -5.747 13.380 1.00 91.00 111 ILE A O 1
ATOM 850 N N . GLY A 1 112 ? -6.068 -4.026 14.807 1.00 90.31 112 GLY A N 1
ATOM 851 C CA . GLY A 1 112 ? -6.317 -2.979 13.817 1.00 90.31 112 GLY A CA 1
ATOM 852 C C . GLY A 1 112 ? -5.271 -2.961 12.702 1.00 90.31 112 GLY A C 1
ATOM 853 O O . GLY A 1 112 ? -5.631 -2.829 11.537 1.00 90.31 112 GLY A O 1
ATOM 854 N N . GLY A 1 113 ? -3.994 -3.164 13.033 1.00 91.62 113 GLY A N 1
ATOM 855 C CA . GLY A 1 113 ? -2.910 -3.260 12.055 1.00 91.62 113 GLY A CA 1
ATOM 856 C C . GLY A 1 113 ? -3.080 -4.445 11.106 1.00 91.62 113 GLY A C 1
ATOM 857 O O . GLY A 1 113 ? -3.006 -4.268 9.892 1.00 91.62 113 GLY A O 1
ATOM 858 N N . LEU A 1 114 ? -3.387 -5.633 11.641 1.00 94.12 114 LEU A N 1
ATOM 859 C CA . LEU A 1 114 ? -3.681 -6.812 10.820 1.00 94.12 114 LEU A CA 1
ATOM 860 C C . LEU A 1 114 ? -4.906 -6.590 9.924 1.00 94.12 114 LEU A C 1
ATOM 862 O O . LEU A 1 114 ? -4.900 -6.969 8.754 1.00 94.12 114 LEU A O 1
ATOM 866 N N . PHE A 1 115 ? -5.949 -5.965 10.470 1.00 94.19 115 PHE A N 1
ATOM 867 C CA . PHE A 1 115 ? -7.159 -5.654 9.722 1.00 94.19 115 PHE A CA 1
ATOM 868 C C . PHE A 1 115 ? -6.866 -4.708 8.553 1.00 94.19 115 PHE A C 1
ATOM 870 O O . PHE A 1 115 ? -7.218 -5.018 7.420 1.00 94.19 115 PHE A O 1
ATOM 877 N N . ILE A 1 116 ? -6.168 -3.594 8.800 1.00 92.12 116 ILE A N 1
ATOM 878 C CA . ILE A 1 116 ? -5.784 -2.637 7.753 1.00 92.12 116 ILE A CA 1
ATOM 879 C C . ILE A 1 116 ? -4.920 -3.326 6.697 1.00 92.12 116 ILE A C 1
ATOM 881 O O . ILE A 1 116 ? -5.218 -3.192 5.515 1.00 92.12 116 ILE A O 1
ATOM 885 N N . PHE A 1 117 ? -3.917 -4.107 7.112 1.00 93.06 117 PHE A N 1
ATOM 886 C CA . PHE A 1 117 ? -3.062 -4.862 6.197 1.00 93.06 117 PHE A CA 1
ATOM 887 C C . PHE A 1 117 ? -3.874 -5.776 5.272 1.00 93.06 117 PHE A C 1
ATOM 889 O O . PHE A 1 117 ? -3.640 -5.786 4.068 1.00 93.06 117 PHE A O 1
ATOM 896 N N . MET A 1 118 ? -4.861 -6.500 5.809 1.00 96.00 118 MET A N 1
ATOM 897 C CA . MET A 1 118 ? -5.718 -7.363 4.997 1.00 96.00 118 MET A CA 1
ATOM 898 C C . MET A 1 118 ? -6.594 -6.556 4.031 1.00 96.00 118 MET A C 1
ATOM 900 O O . MET A 1 118 ? -6.704 -6.921 2.864 1.00 96.00 118 MET A O 1
ATOM 904 N N . MET A 1 119 ? -7.200 -5.458 4.491 1.00 94.44 119 MET A N 1
ATOM 905 C CA . MET A 1 119 ? -8.112 -4.656 3.671 1.00 94.44 119 MET A CA 1
ATOM 906 C C . MET A 1 119 ? -7.382 -3.915 2.543 1.00 94.44 119 MET A C 1
ATOM 908 O O . MET A 1 119 ? -7.732 -4.079 1.377 1.00 94.44 119 MET A O 1
ATOM 912 N N . THR A 1 120 ? -6.370 -3.104 2.863 1.00 91.25 120 THR A N 1
ATOM 913 C CA . THR A 1 120 ? -5.656 -2.305 1.853 1.00 91.25 120 THR A CA 1
ATOM 914 C C . THR A 1 120 ? -4.671 -3.149 1.059 1.00 91.25 120 THR A C 1
ATOM 916 O O . THR A 1 120 ? -4.571 -2.983 -0.153 1.00 91.25 120 THR A O 1
ATOM 919 N N . GLY A 1 121 ? -3.990 -4.095 1.711 1.00 92.06 121 GLY A N 1
ATOM 920 C CA . GLY A 1 121 ? -3.046 -4.993 1.052 1.00 92.06 121 GLY A CA 1
ATOM 921 C C . GLY A 1 121 ? -3.726 -5.858 -0.003 1.00 92.06 121 GLY A C 1
ATOM 922 O O . GLY A 1 121 ? -3.250 -5.912 -1.131 1.00 92.06 121 GLY A O 1
ATOM 923 N N . THR A 1 122 ? -4.875 -6.464 0.315 1.00 95.00 122 THR A N 1
ATOM 924 C CA . THR A 1 122 ? -5.625 -7.252 -0.678 1.00 95.00 122 THR A CA 1
ATOM 925 C C . THR A 1 122 ? -6.078 -6.393 -1.851 1.00 95.00 122 THR A C 1
ATOM 927 O O . THR A 1 122 ? -5.901 -6.812 -2.989 1.00 95.00 122 THR A O 1
ATOM 930 N N . ALA A 1 123 ? -6.623 -5.197 -1.593 1.00 91.44 123 ALA A N 1
ATOM 931 C CA . ALA A 1 123 ? -7.055 -4.29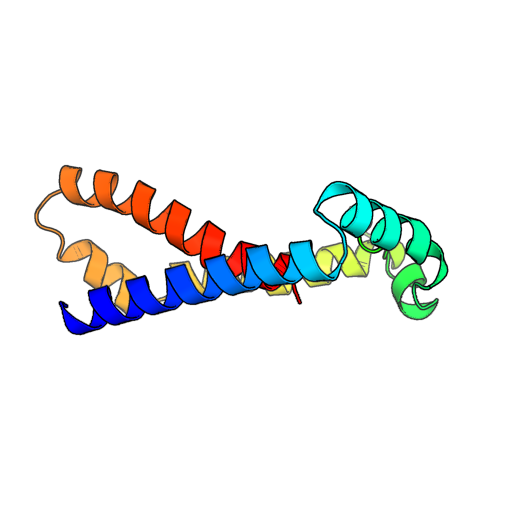7 -2.661 1.00 91.44 123 ALA A CA 1
ATOM 932 C C . ALA A 1 123 ? -5.894 -3.958 -3.611 1.00 91.44 123 ALA A C 1
ATOM 934 O O . ALA A 1 123 ? -6.025 -4.110 -4.816 1.00 91.44 123 ALA A O 1
ATOM 935 N N . PHE A 1 124 ? -4.721 -3.600 -3.081 1.00 88.94 124 PHE A N 1
ATOM 936 C CA . PHE A 1 124 ? -3.564 -3.262 -3.917 1.00 88.94 124 PHE A CA 1
ATOM 937 C C . PHE A 1 124 ? -2.916 -4.459 -4.621 1.00 88.94 124 PHE A C 1
ATOM 939 O O . PHE A 1 124 ? -2.294 -4.279 -5.663 1.00 88.94 124 PHE A O 1
ATOM 946 N N . ILE A 1 125 ? -3.032 -5.667 -4.064 1.00 91.12 125 ILE A N 1
ATOM 947 C CA . ILE A 1 125 ? -2.503 -6.891 -4.679 1.00 91.12 125 ILE A CA 1
ATOM 948 C C . ILE A 1 125 ? -3.406 -7.384 -5.813 1.00 91.12 125 ILE A C 1
ATOM 950 O O . ILE A 1 125 ? -2.905 -7.856 -6.831 1.00 91.12 125 ILE A O 1
ATOM 954 N N . VAL A 1 126 ? -4.725 -7.340 -5.612 1.00 89.69 126 VAL A N 1
ATOM 955 C CA . VAL A 1 126 ? -5.700 -7.920 -6.545 1.00 89.69 126 VAL A CA 1
ATOM 956 C C . VAL A 1 126 ? -6.127 -6.923 -7.630 1.00 89.69 126 VAL A C 1
ATOM 958 O O . VAL A 1 126 ? -6.370 -7.359 -8.755 1.00 89.69 126 VAL A O 1
ATOM 961 N N . GLY A 1 127 ? -6.156 -5.618 -7.326 1.00 74.50 127 GLY A N 1
ATOM 962 C CA . GLY A 1 127 ? -6.618 -4.551 -8.226 1.00 74.50 127 GLY A CA 1
ATOM 963 C C . GLY A 1 127 ? -7.969 -3.988 -7.812 1.00 74.50 127 GLY A C 1
ATOM 964 O O . GLY A 1 127 ? -8.987 -4.666 -8.075 1.00 74.50 127 GLY A O 1
#

pLDDT: mean 90.97, std 4.58, range [73.44, 97.31]

Secondary structure (DSSP, 8-state):
-HHHHHHHHHHHHHHHHHHHHHHHHTT-HHHHHHHHHHGGGGS-HHHHHTT---TTSPPPP-SSSGGGHHHHHIIIIIIIHHHHHHHH-HHHHHHHHT-S-HHHHHHHHHHHHHHHHHHHHHHHHH-

Foldseek 3Di:
DVVVVVVLVVLLVVLVCLLVV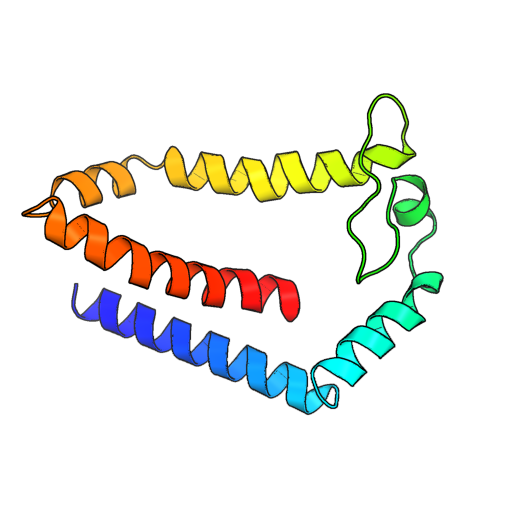LQVVQPHDVSNVVVQQVCQVVPPPVCCLQFDRTPNDQGDDDDDHSSHNSNCCCCVCPVVVVVCVVVVDVVVVVVLVPDPDPVVVVVVVVVVVVSCCSNVVSVSVRD

Sequence (127 aa):
MYTDALQGSIMFFGMLILLVTSYVKVGGISSAHRALTEMSDLVPPSLAAIGHRGWTATPAFGFGDIRYNLWWILFSTVVLGVGIGVLAQPMLAVRFMTVKSRKQLNRAVGIGGLFIFMMTGTAFIVG